Protein AF-A0A957JKD0-F1 (afdb_monomer_lite)

Sequence (61 aa):
MATLVDIVPHPAGAEKGAVLELFNAVGESIGVAVVPLSAVASLRSDQMPTVRPLVYVNKVA

Secondary structure (DSSP, 8-state):
-EEEEEEEPPTTS-SPEEEEEEE-TTS-EEEEEEEEGGG--PPPGGG-PPP-PPP------

Structure (mmCIF, N/CA/C/O backbone):
data_AF-A0A957JKD0-F1
#
_entry.id   AF-A0A957JKD0-F1
#
loop_
_atom_site.group_PDB
_atom_site.id
_atom_site.type_symbol
_atom_site.label_atom_id
_atom_site.label_alt_id
_atom_site.label_comp_id
_atom_site.label_asym_id
_atom_site.label_entity_id
_atom_site.label_seq_id
_atom_site.pdbx_PDB_ins_code
_atom_site.Cartn_x
_atom_site.Cartn_y
_atom_site.Cartn_z
_atom_site.occupancy
_atom_site.B_iso_or_equiv
_atom_site.auth_seq_id
_atom_site.auth_comp_id
_atom_site.auth_asym_id
_atom_site.auth_atom_id
_atom_site.pdbx_PDB_model_num
ATOM 1 N N . MET A 1 1 ? 5.597 -1.184 -6.864 1.00 89.81 1 MET A N 1
ATOM 2 C CA . MET A 1 1 ? 5.513 -2.332 -5.923 1.00 89.81 1 MET A CA 1
ATOM 3 C C . MET A 1 1 ? 5.639 -1.781 -4.510 1.00 89.81 1 MET A C 1
ATOM 5 O O . MET A 1 1 ? 6.022 -0.622 -4.391 1.00 89.81 1 MET A O 1
ATOM 9 N N . ALA A 1 2 ? 5.300 -2.538 -3.466 1.00 95.19 2 ALA A N 1
ATOM 10 C CA . ALA A 1 2 ? 5.439 -2.049 -2.097 1.00 95.19 2 ALA A CA 1
ATOM 11 C C . ALA A 1 2 ? 5.729 -3.173 -1.097 1.00 95.19 2 ALA A C 1
ATOM 13 O O . ALA A 1 2 ? 5.286 -4.303 -1.305 1.00 95.19 2 ALA A O 1
ATOM 14 N N . THR A 1 3 ? 6.418 -2.830 -0.012 1.00 95.94 3 THR A N 1
ATOM 15 C CA . THR A 1 3 ? 6.687 -3.717 1.125 1.00 95.94 3 THR A CA 1
ATOM 16 C C . THR A 1 3 ? 5.981 -3.176 2.358 1.00 95.94 3 THR A C 1
ATOM 18 O O . THR A 1 3 ? 6.090 -1.990 2.667 1.00 95.94 3 THR A O 1
ATOM 21 N N . LEU A 1 4 ? 5.257 -4.043 3.067 1.00 97.69 4 LEU A N 1
ATOM 22 C CA . LEU A 1 4 ? 4.699 -3.717 4.376 1.00 97.69 4 LEU A CA 1
ATOM 23 C C . LEU A 1 4 ? 5.833 -3.656 5.400 1.00 97.69 4 LEU A C 1
ATOM 25 O O . LEU A 1 4 ? 6.488 -4.669 5.635 1.00 97.69 4 LEU A O 1
ATOM 29 N N . VAL A 1 5 ? 6.049 -2.486 5.998 1.00 98.00 5 VAL A N 1
ATOM 30 C CA . VAL A 1 5 ? 7.118 -2.279 6.988 1.00 98.00 5 VAL A CA 1
ATOM 31 C C . VAL A 1 5 ? 6.584 -2.160 8.413 1.00 98.00 5 VAL A C 1
ATOM 33 O O . VAL A 1 5 ? 7.286 -2.533 9.347 1.00 98.00 5 VAL A O 1
ATOM 36 N N . ASP A 1 6 ? 5.344 -1.689 8.585 1.00 98.38 6 ASP A N 1
ATOM 37 C CA . ASP A 1 6 ? 4.703 -1.569 9.898 1.00 98.38 6 ASP A CA 1
ATOM 38 C C . ASP A 1 6 ? 3.164 -1.520 9.794 1.00 98.38 6 ASP A C 1
ATOM 40 O O . ASP A 1 6 ? 2.602 -1.256 8.726 1.00 98.38 6 ASP A O 1
ATOM 44 N N . ILE A 1 7 ? 2.475 -1.751 10.914 1.00 98.19 7 ILE A N 1
ATOM 45 C CA . ILE A 1 7 ? 1.032 -1.552 11.077 1.00 98.19 7 ILE A CA 1
ATOM 46 C C . ILE A 1 7 ? 0.790 -0.645 12.282 1.00 98.19 7 ILE A C 1
ATOM 48 O O . ILE A 1 7 ? 1.014 -1.030 13.429 1.00 98.19 7 ILE A O 1
ATOM 52 N N . VAL A 1 8 ? 0.216 0.529 12.031 1.00 97.81 8 VAL A N 1
ATOM 53 C CA . VAL A 1 8 ? -0.027 1.549 13.054 1.00 97.81 8 VAL A CA 1
ATOM 54 C C . VAL A 1 8 ? -1.498 1.575 13.492 1.00 97.81 8 VAL A C 1
ATOM 56 O O . VAL A 1 8 ? -2.403 1.503 12.651 1.00 97.81 8 VAL A O 1
ATOM 59 N N . PRO A 1 9 ? -1.791 1.673 14.802 1.00 97.56 9 PRO A N 1
ATOM 60 C CA . PRO A 1 9 ? -3.158 1.827 15.283 1.00 97.56 9 PRO A CA 1
ATOM 61 C C . PRO A 1 9 ? -3.694 3.231 14.979 1.00 97.56 9 PRO A C 1
ATOM 63 O O . PRO A 1 9 ? -2.970 4.221 15.073 1.00 97.56 9 PRO A O 1
ATOM 66 N N . HIS A 1 10 ? -4.989 3.335 14.675 1.00 95.56 10 HIS A N 1
ATOM 67 C CA . HIS A 1 10 ? -5.643 4.637 14.574 1.00 95.56 10 HIS A CA 1
ATOM 68 C C . HIS A 1 10 ? -5.858 5.233 15.977 1.00 95.56 10 HIS A C 1
ATOM 70 O O . HIS A 1 10 ? -6.347 4.522 16.860 1.00 95.56 10 HIS A O 1
ATOM 76 N N . PRO A 1 11 ? -5.590 6.533 16.203 1.00 92.94 11 PRO A N 1
ATOM 77 C CA . PRO A 1 11 ? -5.675 7.151 17.533 1.00 92.94 11 PRO A CA 1
ATOM 78 C C . PRO A 1 11 ? -7.075 7.081 18.161 1.00 92.94 11 PRO A C 1
ATOM 80 O O . PRO A 1 11 ? -7.207 7.006 19.376 1.00 92.94 11 PRO A O 1
ATOM 83 N N . ALA A 1 12 ? -8.120 7.068 17.331 1.00 96.31 12 ALA A N 1
ATOM 84 C CA . ALA A 1 12 ? -9.517 6.926 17.756 1.00 96.31 12 ALA A CA 1
ATOM 85 C C . ALA A 1 12 ? -10.083 5.494 17.614 1.00 96.31 12 ALA A C 1
ATOM 87 O O . ALA A 1 12 ? -11.296 5.315 17.631 1.00 96.31 12 ALA A O 1
ATOM 88 N N . GLY A 1 13 ? -9.237 4.478 17.399 1.00 94.06 13 GLY A N 1
ATOM 89 C CA . GLY A 1 13 ? -9.677 3.078 17.287 1.00 94.06 13 GLY A CA 1
ATOM 90 C C . GLY A 1 13 ? -10.393 2.704 15.982 1.00 94.06 13 GLY A C 1
ATOM 91 O O . GLY A 1 13 ? -10.971 1.624 15.899 1.00 94.06 13 GLY A O 1
ATOM 92 N N . ALA A 1 14 ? -10.352 3.572 14.966 1.00 95.31 14 ALA A N 1
ATOM 93 C CA . ALA A 1 14 ? -10.758 3.229 13.605 1.00 95.31 14 ALA A CA 1
ATOM 94 C C . ALA A 1 14 ? -9.770 2.229 12.963 1.00 95.31 14 ALA A C 1
ATOM 96 O O . ALA A 1 14 ? -8.889 1.675 13.626 1.00 95.31 14 ALA A O 1
ATOM 97 N N . GLU A 1 15 ? -9.920 1.980 11.664 1.00 98.06 15 GLU A N 1
ATOM 98 C CA . GLU A 1 15 ? -9.091 1.016 10.942 1.00 98.06 15 GLU A CA 1
ATOM 99 C C . GLU A 1 15 ? -7.586 1.307 11.074 1.00 98.06 15 GLU A C 1
ATOM 101 O O . GLU A 1 15 ? -7.145 2.455 11.000 1.00 98.06 15 GLU A O 1
ATOM 106 N N . LYS A 1 16 ? -6.787 0.249 11.259 1.00 98.50 16 LYS A N 1
ATOM 107 C CA . LYS A 1 16 ? -5.325 0.351 11.312 1.00 98.50 16 LYS A CA 1
ATOM 108 C C . LYS A 1 16 ? -4.754 0.807 9.967 1.00 98.50 16 LYS A C 1
ATOM 110 O O . LYS A 1 16 ? -5.244 0.418 8.908 1.00 98.50 16 LYS A O 1
ATOM 115 N N . GLY A 1 17 ? -3.669 1.572 10.028 1.00 98.31 17 GLY A N 1
ATOM 116 C CA . GLY A 1 17 ? -2.887 1.949 8.858 1.00 98.31 17 GLY A CA 1
ATOM 117 C C . GLY A 1 17 ? -1.788 0.928 8.579 1.00 98.31 17 GLY A C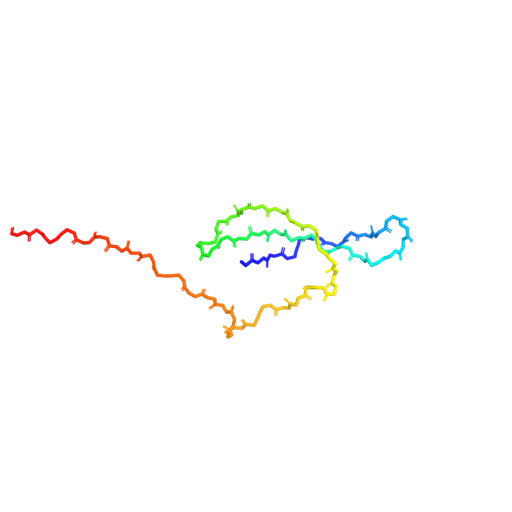 1
ATOM 118 O O . GLY A 1 17 ? -1.074 0.525 9.493 1.00 98.31 17 GLY A O 1
ATOM 119 N N . ALA A 1 18 ? -1.631 0.530 7.324 1.00 98.44 18 ALA A N 1
ATOM 120 C CA . ALA A 1 18 ? -0.456 -0.178 6.838 1.00 98.44 18 ALA A CA 1
ATOM 121 C C . ALA A 1 18 ? 0.578 0.841 6.351 1.00 98.44 18 ALA A C 1
ATOM 123 O O . ALA A 1 18 ? 0.272 1.664 5.485 1.00 98.44 18 ALA A O 1
ATOM 124 N N . VAL A 1 19 ? 1.794 0.782 6.893 1.00 98.50 19 VAL A N 1
ATOM 125 C CA . VAL A 1 19 ? 2.922 1.587 6.420 1.00 98.50 19 VAL A CA 1
ATOM 126 C C . VAL A 1 19 ? 3.616 0.815 5.307 1.00 98.50 19 VAL A C 1
ATOM 128 O O . VAL A 1 19 ? 4.112 -0.294 5.517 1.00 98.50 19 VAL A O 1
ATOM 131 N N . LEU A 1 20 ? 3.626 1.398 4.114 1.00 98.50 20 LEU A N 1
ATOM 132 C CA . LEU A 1 20 ? 4.179 0.799 2.910 1.00 98.50 20 LEU A CA 1
ATOM 133 C C . LEU A 1 20 ? 5.392 1.591 2.437 1.00 98.50 20 LEU A C 1
ATOM 135 O O . LEU A 1 20 ? 5.275 2.783 2.152 1.00 98.50 20 LEU A O 1
ATOM 139 N N . GLU A 1 21 ? 6.530 0.918 2.285 1.00 98.56 21 GLU A N 1
ATOM 140 C CA . GLU A 1 21 ? 7.630 1.436 1.474 1.00 98.56 21 GLU A CA 1
ATOM 141 C C . GLU A 1 21 ? 7.342 1.139 0.001 1.00 98.56 21 GLU A C 1
ATOM 143 O O . GLU A 1 21 ? 7.033 0.003 -0.368 1.00 98.56 21 GLU A O 1
ATOM 148 N N . LEU A 1 22 ? 7.401 2.171 -0.837 1.00 96.81 22 LEU A N 1
ATOM 149 C CA . LEU A 1 22 ? 7.082 2.112 -2.256 1.00 96.81 22 LEU A CA 1
ATOM 150 C C . LEU A 1 22 ? 8.358 1.971 -3.077 1.00 96.81 22 LEU A C 1
ATOM 152 O O . LEU A 1 22 ? 9.313 2.721 -2.891 1.00 96.81 22 LEU A O 1
ATOM 156 N N . PHE A 1 23 ? 8.317 1.076 -4.060 1.00 94.06 23 PHE A N 1
ATOM 157 C CA . PHE A 1 23 ? 9.414 0.838 -4.989 1.00 94.06 23 PHE A CA 1
ATOM 158 C C . PHE A 1 23 ? 8.967 1.093 -6.421 1.00 94.06 23 PHE A C 1
ATOM 160 O O . PHE A 1 23 ? 7.884 0.642 -6.842 1.00 94.06 23 PHE A O 1
ATOM 167 N N . ASN A 1 24 ? 9.821 1.772 -7.187 1.00 90.69 24 ASN A N 1
ATOM 168 C CA . ASN A 1 24 ? 9.674 1.805 -8.632 1.00 90.69 24 ASN A CA 1
ATOM 169 C C . ASN A 1 24 ? 9.935 0.410 -9.220 1.00 90.69 24 ASN A C 1
ATOM 171 O O . ASN A 1 24 ? 10.316 -0.544 -8.540 1.00 90.69 24 ASN A O 1
ATOM 175 N N . ALA A 1 25 ? 9.703 0.282 -10.517 1.00 87.62 25 ALA A N 1
ATOM 176 C CA . ALA A 1 25 ? 9.743 -1.013 -11.168 1.00 87.62 25 ALA A CA 1
ATOM 177 C C . ALA A 1 25 ? 11.178 -1.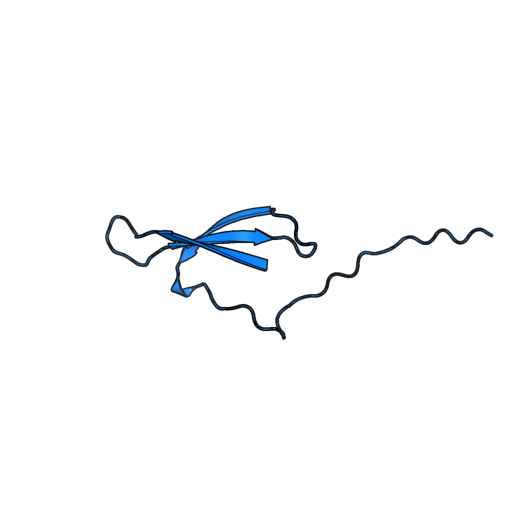529 -11.450 1.00 87.62 25 ALA A C 1
ATOM 179 O O . ALA A 1 25 ? 11.328 -2.653 -11.920 1.00 87.62 25 ALA A O 1
ATOM 180 N N . VAL A 1 26 ? 12.220 -0.746 -11.128 1.00 88.69 26 VAL A N 1
ATOM 181 C CA . VAL A 1 26 ? 13.626 -1.199 -11.103 1.00 88.69 26 VAL A CA 1
ATOM 182 C C . VAL A 1 26 ? 14.118 -1.548 -9.689 1.00 88.69 26 VAL A C 1
ATOM 184 O O . VAL A 1 26 ? 15.246 -2.004 -9.537 1.00 88.69 26 VAL A O 1
ATOM 187 N N . GLY A 1 27 ? 13.265 -1.405 -8.667 1.00 89.38 27 GLY A N 1
ATOM 188 C CA . GLY A 1 27 ? 13.562 -1.777 -7.280 1.00 89.38 27 GLY A CA 1
ATOM 189 C C . GLY A 1 27 ? 14.118 -0.646 -6.413 1.00 89.38 27 GLY A C 1
ATOM 190 O O . GLY A 1 27 ? 14.539 -0.905 -5.290 1.00 89.38 27 GLY A O 1
ATOM 191 N N . GLU A 1 28 ? 14.113 0.600 -6.889 1.00 94.31 28 GLU A N 1
ATOM 192 C CA . GLU A 1 28 ? 14.528 1.754 -6.086 1.00 94.31 28 GLU A CA 1
ATOM 193 C C . GLU A 1 28 ? 13.373 2.233 -5.204 1.00 94.31 28 GLU A C 1
ATOM 195 O O . GLU A 1 28 ? 12.228 2.320 -5.662 1.00 94.31 28 GLU A O 1
ATOM 200 N N . SER A 1 29 ? 13.681 2.568 -3.949 1.00 97.31 29 SER A N 1
ATOM 201 C CA . SER A 1 29 ? 12.721 3.174 -3.024 1.00 97.31 29 SER A CA 1
ATOM 202 C C . SER A 1 29 ? 12.367 4.584 -3.492 1.00 97.31 29 SER A C 1
ATOM 204 O O . SER A 1 29 ? 13.245 5.389 -3.804 1.00 97.31 29 SER A O 1
ATOM 206 N N . ILE A 1 30 ? 11.070 4.877 -3.565 1.00 97.44 30 ILE A N 1
ATOM 207 C CA . ILE A 1 30 ? 10.545 6.162 -4.050 1.00 97.44 30 ILE A CA 1
ATOM 208 C C . ILE A 1 30 ? 9.715 6.907 -3.004 1.00 97.44 30 ILE A C 1
ATOM 210 O O . ILE A 1 30 ? 9.289 8.032 -3.254 1.00 97.44 30 ILE A O 1
ATOM 214 N N . GLY A 1 31 ? 9.472 6.301 -1.842 1.00 98.38 31 GLY A N 1
ATOM 215 C CA . GLY A 1 31 ? 8.768 6.954 -0.747 1.00 98.38 31 GLY A CA 1
ATOM 216 C C . GLY A 1 31 ? 8.054 5.987 0.185 1.00 98.38 31 GLY A C 1
ATOM 217 O O . GLY A 1 31 ? 8.098 4.771 0.015 1.00 98.38 31 GLY A O 1
ATOM 218 N N . VAL A 1 32 ? 7.362 6.561 1.165 1.00 98.25 32 VAL A N 1
ATOM 219 C CA . VAL A 1 32 ? 6.565 5.832 2.155 1.00 98.25 32 VAL A CA 1
ATOM 220 C C . VAL A 1 32 ? 5.149 6.392 2.161 1.00 98.25 32 VAL A C 1
ATOM 222 O O . VAL A 1 32 ? 4.957 7.606 2.088 1.00 98.25 32 VAL A O 1
ATOM 225 N N . ALA A 1 33 ? 4.157 5.511 2.258 1.00 98.00 33 ALA A N 1
ATOM 226 C CA . ALA A 1 33 ? 2.753 5.882 2.374 1.00 98.00 33 ALA A CA 1
ATOM 227 C C . ALA A 1 33 ? 2.068 5.090 3.491 1.00 98.00 33 ALA A C 1
ATOM 229 O O . ALA A 1 33 ? 2.415 3.940 3.753 1.00 98.00 33 ALA A O 1
ATOM 230 N N . VAL A 1 34 ? 1.062 5.701 4.117 1.00 97.75 34 VAL A N 1
ATOM 231 C CA . VAL A 1 34 ? 0.154 5.012 5.039 1.00 97.75 34 VAL A CA 1
ATOM 232 C C . VAL A 1 34 ? -1.192 4.865 4.349 1.00 97.75 34 VAL A C 1
ATOM 234 O O . VAL A 1 34 ? -1.769 5.854 3.899 1.00 97.75 34 VAL A O 1
ATOM 237 N N . VAL A 1 35 ? -1.682 3.634 4.255 1.00 97.62 35 VAL A N 1
ATOM 238 C CA . VAL A 1 35 ? -2.973 3.309 3.631 1.00 97.62 35 VAL A CA 1
ATOM 239 C C . VAL A 1 35 ? -3.840 2.501 4.599 1.00 97.62 35 VAL A C 1
ATOM 241 O O . VAL A 1 35 ? -3.296 1.901 5.529 1.00 97.62 35 VAL A O 1
ATOM 244 N N . PRO A 1 36 ? -5.171 2.449 4.419 1.00 98.00 36 PRO A N 1
ATOM 245 C CA . PRO A 1 36 ? -6.013 1.535 5.187 1.00 98.00 36 PRO A CA 1
ATOM 246 C C . PRO A 1 36 ? -5.537 0.089 5.015 1.00 98.00 36 PRO A C 1
ATOM 248 O O . PRO A 1 36 ? -5.229 -0.329 3.898 1.00 98.00 36 PRO A O 1
ATOM 251 N N . LEU A 1 37 ? -5.470 -0.684 6.101 1.00 98.00 37 LEU A N 1
ATOM 252 C CA . LEU A 1 37 ? -4.978 -2.064 6.050 1.00 98.00 37 LEU A CA 1
ATOM 253 C C . LEU A 1 37 ? -5.793 -2.942 5.080 1.00 98.00 37 LEU A C 1
ATOM 255 O O . LEU A 1 37 ? -5.2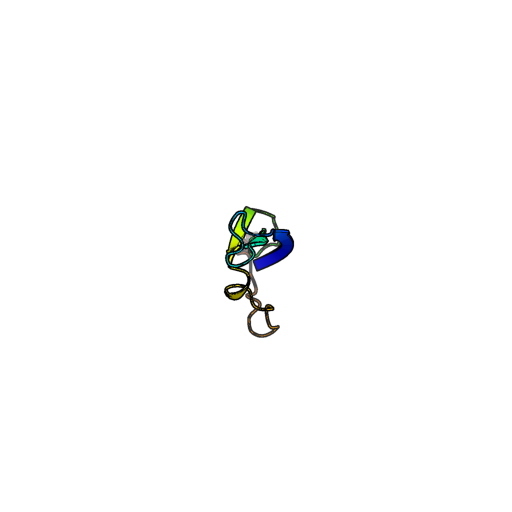22 -3.780 4.388 1.00 98.00 37 LEU A O 1
ATOM 259 N N . SER A 1 38 ? -7.102 -2.716 4.975 1.00 97.62 38 SER A N 1
ATOM 260 C CA . SER A 1 38 ? -8.012 -3.402 4.049 1.00 97.62 38 SER A CA 1
ATOM 261 C C . SER A 1 38 ? -7.751 -3.095 2.573 1.00 97.62 38 SER A C 1
ATOM 263 O O . SER A 1 38 ? -8.160 -3.871 1.710 1.00 97.62 38 SER A O 1
ATOM 265 N N . ALA A 1 39 ? -7.046 -2.003 2.265 1.00 96.81 39 ALA A N 1
ATOM 266 C CA . ALA A 1 39 ? -6.632 -1.666 0.905 1.00 96.81 39 ALA A CA 1
ATOM 267 C C . ALA A 1 39 ? -5.368 -2.426 0.461 1.00 96.81 39 ALA A C 1
ATOM 269 O O . ALA A 1 39 ? -4.979 -2.345 -0.705 1.00 96.81 39 ALA A O 1
ATOM 270 N N . VAL A 1 40 ? -4.710 -3.152 1.372 1.00 96.31 40 VAL A N 1
ATOM 271 C CA . VAL A 1 40 ? -3.489 -3.908 1.087 1.00 96.31 40 VAL A CA 1
ATOM 272 C C . VAL A 1 40 ? -3.830 -5.366 0.811 1.00 96.31 40 VAL A C 1
ATOM 274 O O . VAL A 1 40 ? -4.455 -6.046 1.620 1.00 96.31 40 VAL A O 1
ATOM 277 N N . ALA A 1 41 ? -3.352 -5.872 -0.322 1.00 94.25 41 ALA A N 1
ATOM 278 C CA . ALA A 1 41 ? -3.421 -7.282 -0.675 1.00 94.25 41 ALA A CA 1
ATOM 279 C C . ALA A 1 41 ? -2.036 -7.785 -1.092 1.00 94.25 41 ALA A C 1
ATOM 281 O O . ALA A 1 41 ? -1.227 -7.033 -1.641 1.00 94.25 41 ALA A O 1
ATOM 282 N N . SER A 1 42 ? -1.764 -9.068 -0.849 1.00 92.31 42 SER A N 1
ATOM 283 C CA . SER A 1 42 ? -0.523 -9.697 -1.297 1.00 92.31 42 SER A CA 1
ATOM 284 C C . SER A 1 42 ? -0.406 -9.637 -2.818 1.00 92.31 42 SER A C 1
ATOM 286 O O . SER A 1 42 ? -1.335 -9.992 -3.548 1.00 92.31 42 SER A O 1
ATOM 288 N N . LEU A 1 43 ? 0.765 -9.219 -3.295 1.00 89.06 43 LEU A N 1
ATOM 289 C CA . LEU A 1 43 ? 1.059 -9.169 -4.718 1.00 89.06 43 LEU A CA 1
ATOM 290 C C . LEU A 1 43 ? 1.257 -10.596 -5.241 1.00 89.06 43 LEU A C 1
ATOM 292 O O . LEU A 1 43 ? 2.094 -11.345 -4.736 1.00 89.06 43 LEU A O 1
ATOM 296 N N . ARG A 1 44 ? 0.463 -10.986 -6.237 1.00 89.69 44 ARG A N 1
ATOM 297 C CA . ARG A 1 44 ? 0.539 -12.317 -6.847 1.00 89.69 44 ARG A CA 1
ATOM 298 C C . ARG A 1 44 ? 1.595 -12.352 -7.950 1.00 89.69 44 ARG A C 1
ATOM 300 O O . ARG A 1 44 ? 1.916 -11.321 -8.539 1.00 89.69 44 ARG A O 1
ATOM 307 N N . SER A 1 45 ? 2.112 -13.540 -8.263 1.00 84.25 45 SER A N 1
ATOM 308 C CA . SER A 1 45 ? 3.148 -13.719 -9.291 1.00 84.25 45 SER A CA 1
ATOM 309 C C . SER A 1 45 ? 2.698 -13.271 -10.686 1.00 84.25 45 SER A C 1
ATOM 311 O O . SER A 1 45 ? 3.512 -12.771 -11.454 1.00 84.25 45 SER A O 1
ATOM 313 N N . ASP A 1 46 ? 1.406 -13.400 -11.002 1.00 86.31 46 ASP A N 1
ATOM 314 C CA . ASP A 1 46 ? 0.788 -12.938 -12.253 1.00 86.31 46 ASP A CA 1
ATOM 315 C C . ASP A 1 46 ? 0.574 -11.414 -12.306 1.00 86.31 46 ASP A C 1
ATOM 317 O O . ASP A 1 46 ? 0.213 -10.874 -13.348 1.00 86.31 46 ASP A O 1
ATOM 321 N N . GLN A 1 47 ? 0.812 -10.711 -11.197 1.00 84.88 47 GLN A N 1
ATOM 322 C CA . GLN A 1 47 ? 0.684 -9.257 -11.080 1.00 84.88 47 GLN A CA 1
ATOM 323 C C . GLN A 1 47 ? 2.031 -8.541 -10.943 1.00 84.88 47 GLN A C 1
ATOM 325 O O . GLN A 1 47 ? 2.062 -7.360 -10.602 1.00 84.88 47 GLN A O 1
ATOM 330 N N . MET A 1 48 ? 3.142 -9.233 -11.210 1.00 81.81 48 MET A N 1
ATOM 331 C CA . MET A 1 48 ? 4.483 -8.648 -11.204 1.00 81.81 48 MET A CA 1
ATOM 332 C C . MET A 1 48 ? 4.817 -8.082 -12.591 1.00 81.81 48 MET A C 1
ATOM 334 O O . MET A 1 48 ? 5.150 -8.849 -13.499 1.00 81.81 48 MET A O 1
ATOM 338 N N . PRO A 1 49 ? 4.745 -6.755 -12.802 1.00 72.88 49 PRO A N 1
ATOM 339 C CA . PRO A 1 49 ? 5.156 -6.173 -14.070 1.00 72.88 49 PRO A CA 1
ATOM 340 C C . PRO A 1 49 ? 6.665 -6.359 -14.268 1.00 72.88 49 PRO A C 1
ATOM 342 O O . PRO A 1 49 ? 7.452 -6.175 -13.343 1.00 72.88 49 PRO A O 1
ATOM 345 N N . THR A 1 50 ? 7.081 -6.702 -15.487 1.00 77.75 50 THR A N 1
ATOM 346 C CA . THR A 1 50 ? 8.501 -6.739 -15.865 1.00 77.75 50 THR A CA 1
ATOM 347 C C . THR A 1 50 ? 8.876 -5.442 -16.567 1.00 77.75 50 THR A C 1
ATOM 349 O O . THR A 1 50 ? 8.226 -5.056 -17.538 1.00 77.75 50 THR A O 1
ATOM 352 N N . VAL A 1 51 ? 9.956 -4.797 -16.127 1.00 82.12 51 VAL A N 1
ATOM 353 C CA . VAL A 1 51 ? 10.550 -3.663 -16.846 1.00 82.12 51 VAL A CA 1
ATOM 354 C C . VAL A 1 51 ? 11.610 -4.172 -17.805 1.00 82.12 51 VAL A C 1
ATOM 356 O O . VAL A 1 51 ? 12.473 -4.963 -17.433 1.00 82.12 51 VAL A O 1
ATOM 359 N N . ARG A 1 52 ? 11.568 -3.687 -19.046 1.00 80.88 52 ARG A N 1
ATOM 360 C CA . ARG A 1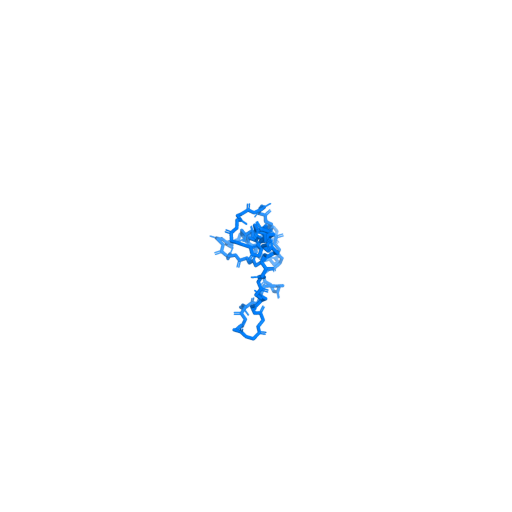 52 ? 12.645 -3.859 -20.022 1.00 80.88 52 ARG A CA 1
ATOM 361 C C . ARG A 1 52 ? 13.195 -2.477 -20.365 1.00 80.88 52 ARG A C 1
ATOM 363 O O . ARG A 1 52 ? 12.530 -1.752 -21.105 1.00 80.88 52 ARG A O 1
ATOM 370 N N . PRO A 1 53 ? 14.358 -2.087 -19.818 1.00 80.19 53 PRO A N 1
ATOM 371 C CA . PRO A 1 53 ? 14.991 -0.831 -20.185 1.00 80.19 53 PRO A CA 1
ATOM 372 C C . PRO A 1 53 ? 15.312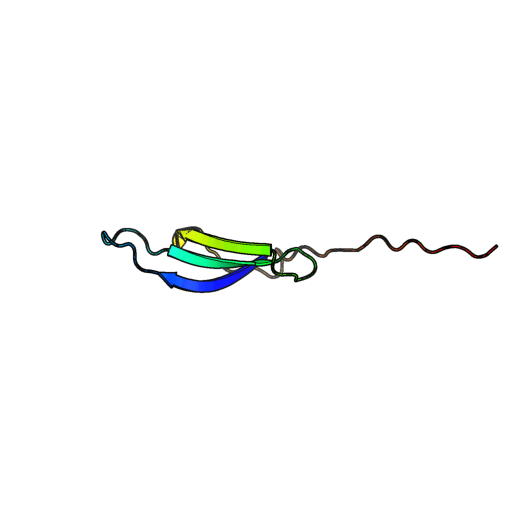 -0.823 -21.679 1.00 80.19 53 PRO A C 1
ATOM 374 O O . PRO A 1 53 ? 15.745 -1.834 -22.237 1.00 80.19 53 PRO A O 1
ATOM 377 N N . LEU A 1 54 ? 15.113 0.320 -22.329 1.00 84.00 54 LEU A N 1
ATOM 378 C CA . LEU A 1 54 ? 15.579 0.506 -23.694 1.00 84.00 54 LEU A CA 1
ATOM 379 C C . LEU A 1 54 ? 17.103 0.637 -23.663 1.00 84.00 54 LEU A C 1
ATOM 381 O O . LEU A 1 54 ? 17.642 1.529 -23.013 1.00 84.00 54 LEU A O 1
ATOM 385 N N . VAL A 1 55 ? 17.795 -0.257 -24.364 1.00 83.69 55 VAL A N 1
ATOM 386 C CA . VAL A 1 55 ? 19.252 -0.204 -24.509 1.00 83.69 55 VAL A CA 1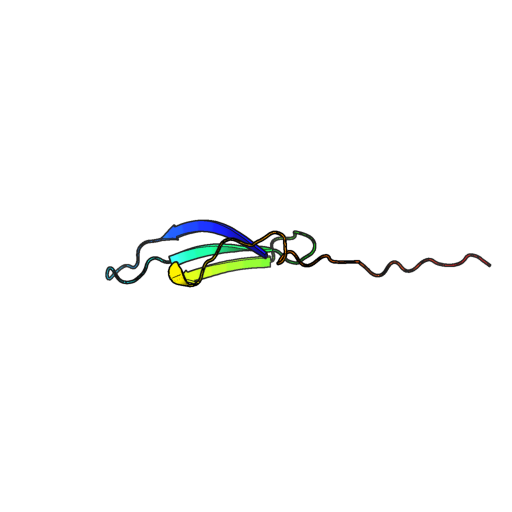
ATOM 387 C C . VAL A 1 55 ? 19.564 0.379 -25.880 1.00 83.69 55 VAL A C 1
ATOM 389 O O . VAL A 1 55 ? 19.223 -0.217 -26.901 1.00 83.69 55 VAL A O 1
ATOM 392 N N . TYR A 1 56 ? 20.210 1.546 -25.917 1.00 81.06 56 TYR A N 1
ATOM 393 C CA . TYR A 1 56 ? 20.765 2.069 -27.161 1.00 81.06 56 TYR A CA 1
ATOM 394 C C . TYR A 1 56 ? 22.039 1.290 -27.498 1.00 81.06 56 TYR A C 1
ATOM 396 O O . TYR A 1 56 ? 23.047 1.399 -26.800 1.00 81.06 56 TYR A O 1
ATOM 404 N N . VAL A 1 57 ? 21.995 0.490 -28.563 1.00 79.19 57 VAL A N 1
ATOM 405 C CA . VAL A 1 57 ? 23.178 -0.194 -29.094 1.00 79.19 57 VAL A CA 1
ATOM 406 C C . VAL A 1 57 ? 23.704 0.639 -30.253 1.00 79.19 57 VAL A C 1
ATOM 408 O O . VAL A 1 57 ? 23.090 0.676 -31.319 1.00 79.19 57 VAL A O 1
ATOM 411 N N . ASN A 1 58 ? 24.837 1.313 -30.052 1.00 74.56 58 ASN A N 1
ATOM 412 C CA . ASN A 1 58 ? 25.505 2.002 -31.147 1.00 74.56 58 ASN A CA 1
ATOM 413 C C . ASN A 1 58 ? 26.077 0.929 -32.084 1.00 74.56 58 ASN A C 1
ATOM 415 O O . ASN A 1 58 ? 27.033 0.238 -31.730 1.00 74.56 58 ASN A O 1
ATOM 419 N N . LYS A 1 59 ? 25.466 0.739 -33.257 1.00 68.62 59 LYS A N 1
ATOM 420 C CA . LYS A 1 59 ? 26.075 -0.071 -34.314 1.00 68.62 59 LYS A CA 1
ATOM 421 C C . LYS A 1 59 ? 27.299 0.692 -34.805 1.00 68.62 59 LYS A C 1
ATOM 423 O O . LYS A 1 59 ? 27.155 1.711 -35.473 1.00 68.62 59 LYS A O 1
ATOM 428 N N . VAL A 1 60 ? 28.484 0.224 -34.426 1.00 71.12 60 VAL A N 1
ATOM 429 C CA . VAL A 1 60 ? 29.724 0.664 -35.065 1.00 71.12 60 VAL A CA 1
ATOM 430 C C . VAL A 1 60 ? 29.639 0.190 -36.516 1.00 71.12 60 VAL A C 1
ATOM 432 O O . VAL A 1 60 ? 29.445 -1.006 -36.751 1.00 71.12 60 VAL A O 1
ATOM 435 N N . ALA A 1 61 ? 29.634 1.148 -37.442 1.00 62.53 61 ALA A N 1
ATOM 436 C CA . ALA A 1 61 ? 29.715 0.908 -38.878 1.00 62.53 61 ALA A CA 1
ATOM 437 C C . ALA A 1 61 ? 31.134 0.489 -39.274 1.00 62.53 61 ALA A C 1
ATOM 439 O O . ALA A 1 61 ? 32.083 0.945 -38.593 1.00 62.53 61 ALA A O 1
#

Foldseek 3Di:
DWDFDDWAADPVRPAIWTWIFDADLVGDTDDIDTDGPVVDDDQDPVNNDHDDDDDDDPPDD

Radius of gyration: 17.76 Å; chains: 1; bounding box: 40×21×57 Å

pLDDT: mean 90.92, std 8.8, range [62.53, 98.56]